Protein AF-A0A1X0NGJ3-F1 (afdb_monomer_lite)

Secondary structure (DSSP, 8-state):
---SSTT--HHHHHHHHHH-TT-HHHHHHHHHHHHHHHHHHHHHHHHHHHHHHHHHHHHHHHHSPBTBSHHHHHHHHHHHHHHHHHHHHHHHHHHHHHHHT-

Sequence (102 aa):
LLSHHIGKSVAELQEQAKQDPHSSKGLELLKKYGAAAKRYEAAVQGEAAAKKERDKKWALAKKTHDGTKEPYLAWAEYWKADIVLLEKVEQRHAAAFRRDLC

Foldseek 3Di:
DPDPPPPDDLVNLVVVCVVPVPPCVSVVVNVQLVVLVVQLVVLVVQLVVLVVQLVVLVVVLVPDDPDDCVNVVSVVVSVVSVVSNVVSVVSNVVSVVSNVVD

Organism: NCBI:txid67003

Radius of gyration: 22.01 Å; chains: 1; bounding box: 53×18×65 Å

pLDDT: mean 85.09, std 14.51, range [40.53, 98.44]

Structure (mmCIF, N/CA/C/O backbone):
data_AF-A0A1X0NGJ3-F1
#
_entry.id   AF-A0A1X0NGJ3-F1
#
loop_
_atom_site.group_PDB
_atom_site.id
_atom_site.type_symbol
_atom_site.label_atom_id
_atom_site.label_alt_id
_atom_site.label_comp_id
_atom_site.label_asym_id
_atom_site.label_entity_id
_atom_site.label_seq_id
_atom_site.pdbx_PDB_ins_code
_atom_site.Cartn_x
_atom_site.Cartn_y
_atom_site.Cartn_z
_atom_site.occupancy
_atom_site.B_iso_or_equiv
_atom_site.auth_seq_id
_atom_site.auth_comp_id
_atom_site.auth_asym_id
_atom_site.auth_atom_id
_atom_site.pdbx_PDB_model_num
ATOM 1 N N . LEU A 1 1 ? -34.480 -2.427 19.402 1.00 40.53 1 LEU A N 1
ATOM 2 C CA . LEU A 1 1 ? -33.581 -2.252 20.573 1.00 40.53 1 LEU A CA 1
ATOM 3 C C . LEU A 1 1 ? -32.097 -2.454 20.201 1.00 40.53 1 LEU A C 1
ATOM 5 O O . LEU A 1 1 ? -31.416 -3.264 20.814 1.00 40.53 1 LEU A O 1
ATOM 9 N N . LEU A 1 2 ? -31.548 -1.719 19.224 1.00 43.62 2 LEU A N 1
ATOM 10 C CA . LEU A 1 2 ? -30.121 -1.826 18.862 1.00 43.62 2 LEU A CA 1
ATOM 11 C C . LEU A 1 2 ? -29.547 -0.465 18.427 1.00 43.62 2 LEU A C 1
ATOM 13 O O . LEU A 1 2 ? -29.322 -0.244 17.247 1.00 43.62 2 LEU A O 1
ATOM 17 N N . SER A 1 3 ? -29.300 0.453 19.369 1.00 43.41 3 SER A N 1
ATOM 18 C CA . SER A 1 3 ? -28.430 1.616 19.096 1.00 43.41 3 SER A CA 1
ATOM 19 C C . SER A 1 3 ? -27.771 2.232 20.341 1.00 43.41 3 SER A C 1
ATOM 21 O O . SER A 1 3 ? -27.484 3.422 20.358 1.00 43.41 3 SER A O 1
ATOM 23 N N . HIS A 1 4 ? -27.503 1.458 21.399 1.00 44.47 4 HIS A N 1
ATOM 24 C CA . HIS A 1 4 ? -26.867 2.014 22.608 1.00 44.47 4 HIS A CA 1
ATOM 25 C C . HIS A 1 4 ? -25.327 2.024 22.580 1.00 44.47 4 HIS A C 1
ATOM 27 O O . HIS A 1 4 ? -24.707 2.459 23.546 1.00 44.47 4 HIS A O 1
ATOM 33 N N . HIS A 1 5 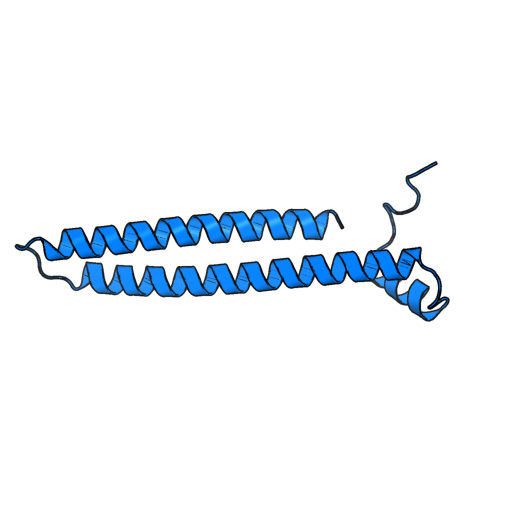? -24.702 1.552 21.492 1.00 48.16 5 HIS A N 1
ATOM 34 C CA . HIS A 1 5 ? -23.236 1.415 21.394 1.00 48.16 5 HIS A CA 1
ATOM 35 C C . HIS A 1 5 ? -22.585 2.421 20.439 1.00 48.16 5 HIS A C 1
ATOM 37 O O . HIS A 1 5 ? -21.371 2.418 20.319 1.00 48.16 5 HIS A O 1
ATOM 43 N N . ILE A 1 6 ? -23.367 3.306 19.806 1.00 54.84 6 ILE A N 1
ATOM 44 C CA . ILE A 1 6 ? -22.861 4.327 18.866 1.00 54.84 6 ILE A CA 1
ATOM 45 C C . ILE A 1 6 ? -22.024 5.413 19.587 1.00 54.84 6 ILE A C 1
ATOM 47 O O . ILE A 1 6 ? -21.339 6.191 18.939 1.00 54.84 6 ILE A O 1
ATOM 51 N N . GLY A 1 7 ? -22.036 5.463 20.926 1.00 59.09 7 GLY A N 1
ATOM 52 C CA . GLY A 1 7 ? -21.407 6.546 21.694 1.00 59.09 7 GLY A CA 1
ATOM 53 C C . GLY A 1 7 ? -20.152 6.201 22.497 1.00 59.09 7 GLY A C 1
ATOM 54 O O . GLY A 1 7 ? -19.620 7.108 23.122 1.00 59.09 7 GLY A O 1
ATOM 55 N N . LYS A 1 8 ? -19.690 4.942 22.542 1.00 67.06 8 LYS A N 1
ATOM 56 C CA . LYS A 1 8 ? -18.543 4.574 23.393 1.00 67.06 8 LYS A CA 1
ATOM 57 C C . LYS A 1 8 ? -17.232 4.609 22.617 1.00 67.06 8 LYS A C 1
ATOM 59 O O . LYS A 1 8 ? -17.042 3.855 21.669 1.00 67.06 8 LYS A O 1
ATOM 64 N N . SER A 1 9 ? -16.315 5.452 23.067 1.00 70.31 9 SER A N 1
ATOM 65 C CA . SER A 1 9 ? -14.927 5.508 22.626 1.00 70.31 9 SER A CA 1
ATOM 66 C C . SER A 1 9 ? -14.164 4.222 22.973 1.00 70.31 9 SER A C 1
ATOM 68 O O . SER A 1 9 ? -14.498 3.491 23.909 1.00 70.31 9 SER A O 1
ATOM 70 N N . VAL A 1 10 ? -13.069 3.964 22.250 1.00 70.06 10 VAL A N 1
ATOM 71 C CA . VAL A 1 10 ? -12.158 2.839 22.536 1.00 70.06 10 VAL A CA 1
ATOM 72 C C . VAL A 1 10 ? -11.648 2.878 23.983 1.00 70.06 10 VAL A C 1
ATOM 74 O O . VAL A 1 10 ? -11.513 1.826 24.604 1.00 70.06 10 VAL A O 1
ATOM 77 N N . ALA A 1 11 ? -11.421 4.071 24.541 1.00 74.50 11 ALA A N 1
ATOM 78 C CA . ALA A 1 11 ? -10.998 4.249 25.929 1.00 74.50 11 ALA A CA 1
ATOM 79 C C . ALA A 1 11 ? -12.071 3.779 26.927 1.00 74.50 11 ALA A C 1
ATOM 81 O O . ALA A 1 11 ? -11.761 3.071 27.882 1.00 74.50 11 ALA A O 1
ATOM 82 N N . GLU A 1 12 ? -13.344 4.090 26.673 1.00 74.06 12 GLU A N 1
ATOM 83 C CA . GLU A 1 12 ? -14.457 3.625 27.511 1.00 74.06 12 GLU A CA 1
ATOM 84 C C . GLU A 1 12 ? -14.659 2.110 27.404 1.00 74.06 12 GLU A C 1
ATOM 86 O O . GLU A 1 12 ? -14.968 1.457 28.400 1.00 74.06 12 GLU A O 1
ATOM 91 N N . LEU A 1 13 ? -14.437 1.524 26.222 1.00 72.69 13 LEU A N 1
ATOM 92 C CA . LEU A 1 13 ? -14.456 0.069 26.048 1.00 72.69 13 LEU A CA 1
ATOM 93 C C . LEU A 1 13 ? -13.298 -0.611 26.793 1.00 72.69 13 LEU A C 1
ATOM 95 O O . LEU A 1 13 ? -13.492 -1.681 27.368 1.00 72.69 13 LEU A O 1
ATOM 99 N N . GLN A 1 14 ? -12.111 0.005 26.812 1.00 73.81 14 GLN A N 1
ATOM 100 C CA . GLN A 1 14 ? -10.957 -0.480 27.574 1.00 73.81 14 GLN A CA 1
ATOM 101 C C . GLN A 1 14 ? -11.200 -0.415 29.082 1.00 73.81 14 GLN A C 1
ATOM 103 O O . GLN A 1 14 ? -10.912 -1.390 29.770 1.00 73.81 14 GLN A O 1
ATOM 108 N N . GLU A 1 15 ? -11.754 0.683 29.598 1.00 77.19 15 GLU A N 1
ATOM 109 C CA . GLU A 1 15 ? -12.100 0.784 31.021 1.00 77.19 15 GLU A CA 1
ATOM 110 C C . GLU A 1 15 ? -13.210 -0.188 31.417 1.00 77.19 15 GLU A C 1
ATOM 112 O O . GLU A 1 15 ? -13.110 -0.869 32.438 1.00 77.19 15 GLU A O 1
ATOM 117 N N . GLN A 1 16 ? -14.222 -0.358 30.567 1.00 73.06 16 GLN A N 1
ATOM 118 C CA . GLN A 1 16 ? -15.266 -1.346 30.811 1.00 73.06 16 GLN A CA 1
ATOM 119 C C . GLN A 1 16 ? -14.709 -2.780 30.832 1.00 73.06 16 GLN A C 1
ATOM 121 O O . GLN A 1 16 ? -15.120 -3.578 31.669 1.00 73.06 16 GLN A O 1
ATOM 126 N N . ALA A 1 17 ? -13.742 -3.100 29.967 1.00 69.56 17 ALA A N 1
ATOM 127 C CA . ALA A 1 17 ? -13.069 -4.399 29.969 1.00 69.56 17 ALA A CA 1
ATOM 128 C C . ALA A 1 17 ? -12.147 -4.612 31.186 1.00 69.56 17 ALA A C 1
ATOM 130 O O . ALA A 1 17 ? -11.903 -5.756 31.562 1.00 69.56 17 ALA A O 1
ATOM 131 N N . LYS A 1 18 ? -11.633 -3.544 31.813 1.00 74.06 18 LYS A N 1
ATOM 132 C CA . LYS A 1 18 ? -10.874 -3.635 33.075 1.00 74.06 18 LYS A CA 1
ATOM 133 C C . LYS A 1 18 ? -11.786 -3.905 34.272 1.00 74.06 18 LYS A C 1
ATOM 135 O O . LYS A 1 18 ? -11.384 -4.631 35.175 1.00 74.06 18 LYS A O 1
ATOM 140 N N . GLN A 1 19 ? -12.987 -3.322 34.282 1.00 73.38 19 GLN A N 1
ATOM 141 C CA . GLN A 1 19 ? -13.956 -3.493 35.371 1.00 73.38 19 GLN A CA 1
ATOM 142 C C . GLN A 1 19 ? -14.748 -4.801 35.277 1.00 73.38 19 GLN A C 1
ATOM 144 O O . GLN A 1 19 ? -15.053 -5.40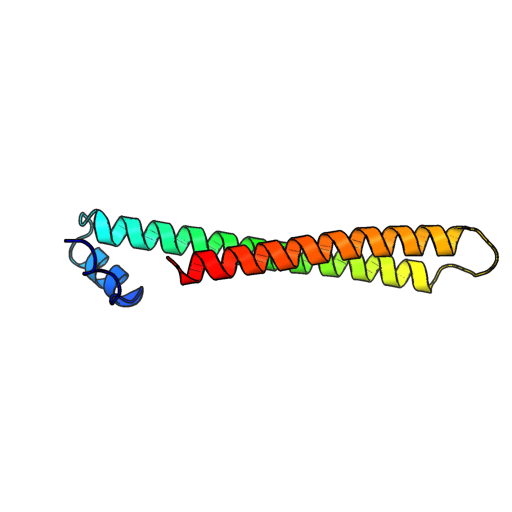2 36.303 1.00 73.38 19 GLN A O 1
ATOM 149 N N . ASP A 1 20 ? -15.054 -5.258 34.063 1.00 68.75 20 ASP A N 1
ATOM 150 C CA . ASP A 1 20 ? -15.696 -6.547 33.805 1.00 68.75 20 ASP A CA 1
ATOM 151 C C . ASP A 1 20 ? -14.989 -7.261 32.636 1.00 68.75 20 ASP A C 1
ATOM 153 O O . ASP A 1 20 ? -15.396 -7.135 31.473 1.00 68.75 20 ASP A O 1
ATOM 157 N N . PRO A 1 21 ? -13.919 -8.026 32.922 1.00 63.22 21 PRO A N 1
ATOM 158 C CA . PRO A 1 21 ? -13.153 -8.738 31.901 1.00 63.22 21 PRO A CA 1
ATOM 159 C C . PRO A 1 21 ? -13.937 -9.873 31.223 1.00 63.22 21 PRO A C 1
ATOM 161 O O . PRO A 1 21 ? -13.501 -10.385 30.188 1.00 63.22 21 PRO A O 1
ATOM 164 N N . HIS A 1 22 ? -15.102 -10.249 31.764 1.00 63.16 22 HIS A N 1
ATOM 165 C CA . HIS A 1 22 ? -16.001 -11.251 31.193 1.00 63.16 22 HIS A CA 1
ATOM 166 C C . HIS A 1 22 ? -17.180 -10.639 30.429 1.00 63.16 22 HIS A C 1
ATOM 168 O O . HIS A 1 22 ? -17.953 -11.381 29.816 1.00 63.16 22 HIS A O 1
ATOM 174 N N . SER A 1 23 ? -17.282 -9.306 30.377 1.00 66.12 23 SER A N 1
ATOM 175 C CA . SER A 1 23 ? -18.240 -8.600 29.531 1.00 66.12 23 SER A CA 1
ATOM 176 C C . SER A 1 23 ? -17.977 -8.933 28.061 1.00 66.12 23 SER A C 1
ATOM 178 O O . SER A 1 23 ? -17.130 -8.318 27.402 1.00 66.12 23 SER A O 1
ATOM 180 N N . SER A 1 24 ? -18.697 -9.927 27.526 1.00 68.94 24 SER A N 1
ATOM 181 C CA . SER A 1 24 ? -18.416 -10.472 26.188 1.00 68.94 24 SER A CA 1
ATOM 182 C C . SER A 1 24 ? -18.450 -9.385 25.114 1.00 68.94 24 SER A C 1
ATOM 184 O O . SER A 1 24 ? -17.648 -9.390 24.185 1.00 68.94 24 SER A O 1
ATOM 186 N N . LYS A 1 25 ? -19.313 -8.382 25.295 1.00 73.06 25 LYS A N 1
ATOM 187 C CA . LYS A 1 25 ? -19.578 -7.338 24.308 1.00 73.06 25 LYS A CA 1
ATOM 188 C C . LYS A 1 25 ? -18.474 -6.282 24.203 1.00 73.06 25 LYS A C 1
ATOM 190 O O . LYS A 1 25 ? -18.114 -5.904 23.091 1.00 73.06 25 LYS A O 1
ATOM 195 N N . GLY A 1 26 ? -17.924 -5.815 25.327 1.00 72.81 26 GLY A N 1
ATOM 196 C CA . GLY A 1 26 ? -16.831 -4.830 25.328 1.00 72.81 26 GLY A CA 1
ATOM 197 C C . GLY A 1 26 ? -15.529 -5.428 24.793 1.00 72.81 26 GLY A C 1
ATOM 198 O O . GLY A 1 26 ? -14.855 -4.834 23.949 1.00 72.81 26 GLY A O 1
ATOM 199 N N . LEU A 1 27 ? -15.234 -6.664 25.204 1.00 78.69 27 LEU A N 1
ATOM 200 C CA . LEU A 1 27 ? -14.068 -7.410 24.740 1.00 78.69 27 LEU A CA 1
ATOM 201 C C . LEU A 1 27 ? -14.164 -7.776 23.247 1.00 78.69 27 LEU A C 1
ATOM 203 O O . LEU A 1 27 ? -13.166 -7.695 22.527 1.00 78.69 27 LEU A O 1
ATOM 207 N N . GLU A 1 28 ? -15.346 -8.160 22.754 1.00 80.56 28 GLU A N 1
ATOM 208 C CA . GLU A 1 28 ? -15.575 -8.414 21.325 1.00 80.56 28 GLU A CA 1
ATOM 209 C C . GLU A 1 28 ? -15.366 -7.167 20.461 1.00 80.56 28 GLU A C 1
ATOM 211 O O . GLU A 1 28 ? -14.744 -7.262 19.400 1.00 80.56 28 GLU A O 1
ATOM 216 N N . LEU A 1 29 ? -15.850 -6.003 20.905 1.00 80.19 29 LEU A N 1
ATOM 217 C CA . LEU A 1 29 ? -15.648 -4.741 20.189 1.00 80.19 29 LEU A CA 1
ATOM 218 C C . LEU A 1 29 ? -14.161 -4.374 20.129 1.00 80.19 29 LEU A C 1
ATOM 220 O O . LEU A 1 29 ? -13.643 -4.132 19.041 1.00 80.19 29 LEU A O 1
ATOM 224 N N . LEU A 1 30 ? -13.434 -4.445 21.250 1.00 82.12 30 LEU A N 1
ATOM 225 C CA . LEU A 1 30 ? -11.986 -4.195 21.272 1.00 82.12 30 LEU A CA 1
ATOM 226 C C . LEU A 1 30 ? -11.207 -5.125 20.333 1.00 82.12 30 LEU A C 1
ATOM 228 O O . LEU A 1 30 ? -10.300 -4.678 19.629 1.00 82.12 30 LEU A O 1
ATOM 232 N N . LYS A 1 31 ? -11.575 -6.411 20.272 1.00 84.56 31 LYS A N 1
ATOM 233 C CA . LYS A 1 31 ? -10.974 -7.368 19.328 1.00 84.56 31 LYS A CA 1
ATOM 234 C C . LYS A 1 31 ? -11.231 -6.969 17.872 1.00 84.56 31 LYS A C 1
ATOM 236 O O . LYS A 1 31 ? -10.310 -7.055 17.058 1.00 84.56 31 LYS A O 1
ATOM 241 N N . LYS A 1 32 ? -12.446 -6.517 17.538 1.00 84.94 32 LYS A N 1
ATOM 242 C CA . LYS A 1 32 ? -12.798 -6.043 16.186 1.00 84.94 32 LYS A CA 1
ATOM 243 C C . LYS A 1 32 ? -11.995 -4.802 15.804 1.00 84.94 32 LYS A C 1
ATOM 245 O O . LYS A 1 32 ? -11.340 -4.826 14.761 1.00 84.94 32 LYS A O 1
ATOM 250 N N . TYR A 1 33 ? -11.949 -3.797 16.679 1.00 84.38 33 TYR A N 1
ATOM 251 C CA . TYR A 1 33 ? -11.127 -2.598 16.493 1.00 84.38 33 TYR A CA 1
ATOM 252 C C . TYR A 1 33 ? -9.652 -2.937 16.301 1.00 84.38 33 TYR A C 1
ATOM 254 O O . TYR A 1 33 ? -9.039 -2.510 15.325 1.00 84.38 33 TYR A O 1
ATOM 262 N N . GLY A 1 34 ? -9.083 -3.756 17.190 1.00 88.25 34 GLY A N 1
ATOM 263 C CA . GLY A 1 34 ? -7.683 -4.163 17.103 1.00 88.25 34 GLY A CA 1
ATOM 264 C C . GLY A 1 34 ? -7.374 -4.902 15.799 1.00 88.25 34 GLY A C 1
ATOM 265 O O . GLY A 1 34 ? -6.349 -4.656 15.165 1.00 88.25 34 GLY A O 1
ATOM 266 N N . ALA A 1 35 ? -8.278 -5.772 15.344 1.00 90.44 35 ALA A N 1
ATOM 267 C CA . ALA A 1 35 ? -8.122 -6.463 14.070 1.00 90.44 35 ALA A CA 1
ATOM 268 C C . ALA A 1 35 ? -8.246 -5.512 12.865 1.00 90.44 35 ALA A C 1
ATOM 270 O O . ALA A 1 35 ? -7.536 -5.687 11.875 1.00 90.44 35 ALA A O 1
ATOM 271 N N . ALA A 1 36 ? -9.132 -4.514 12.916 1.00 88.81 36 ALA A N 1
ATOM 272 C CA . ALA A 1 36 ? -9.256 -3.505 11.866 1.00 88.81 36 ALA A CA 1
ATOM 273 C C . ALA A 1 36 ? -8.022 -2.586 11.804 1.00 88.81 36 ALA A C 1
ATOM 275 O O . ALA A 1 36 ? -7.490 -2.355 10.719 1.00 88.81 36 ALA A O 1
ATOM 276 N N . ALA A 1 37 ? -7.503 -2.157 12.959 1.00 89.75 37 ALA A N 1
ATOM 277 C CA . ALA A 1 37 ? -6.281 -1.364 13.064 1.00 89.75 37 ALA A CA 1
ATOM 278 C C . ALA A 1 37 ? -5.064 -2.100 12.479 1.00 89.75 37 ALA A C 1
ATOM 280 O O . ALA A 1 37 ? -4.365 -1.545 11.634 1.00 89.75 37 ALA A O 1
ATOM 281 N N . LYS A 1 38 ? -4.871 -3.381 12.828 1.00 92.88 38 LYS A N 1
ATOM 282 C CA . LYS A 1 38 ? -3.789 -4.212 12.265 1.00 92.88 38 LYS A CA 1
ATOM 283 C C . LYS A 1 38 ? -3.886 -4.362 10.746 1.00 92.88 38 LYS A C 1
ATOM 285 O O . LYS A 1 38 ? -2.874 -4.312 10.055 1.00 92.88 38 LYS A O 1
ATOM 290 N N . ARG A 1 39 ? -5.099 -4.534 10.205 1.00 93.00 39 ARG A N 1
ATOM 291 C CA . ARG A 1 39 ? -5.310 -4.607 8.747 1.00 93.00 39 ARG A CA 1
ATOM 292 C C . ARG A 1 39 ? -4.981 -3.287 8.056 1.00 93.00 39 ARG A C 1
ATOM 294 O O . ARG A 1 39 ? -4.392 -3.309 6.982 1.00 93.00 39 ARG A O 1
ATOM 301 N N . TYR A 1 40 ? -5.350 -2.161 8.663 1.00 93.19 40 TYR A N 1
ATOM 302 C CA . TYR A 1 40 ? -4.990 -0.842 8.150 1.00 93.19 40 TYR A CA 1
ATOM 303 C C . TYR A 1 40 ? -3.472 -0.638 8.143 1.00 93.19 40 TYR A C 1
ATOM 305 O O . TYR A 1 40 ? -2.920 -0.237 7.124 1.00 93.19 40 TYR A O 1
ATOM 313 N N . GLU A 1 41 ? -2.788 -0.980 9.234 1.00 95.44 41 GLU A N 1
ATOM 314 C CA . GLU A 1 41 ? -1.330 -0.879 9.323 1.00 95.44 41 GLU A CA 1
ATOM 315 C C . GL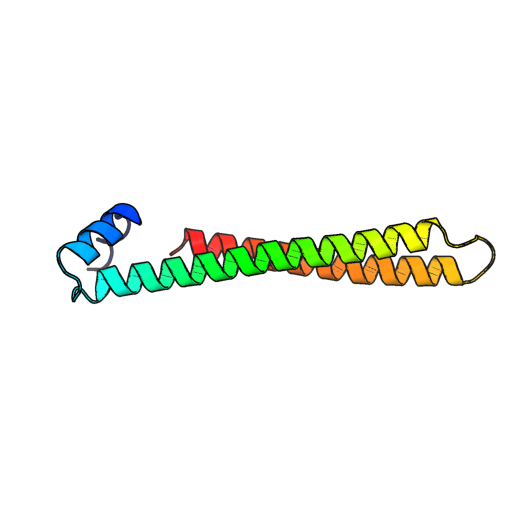U A 1 41 ? -0.626 -1.755 8.274 1.00 95.44 41 GLU A C 1
ATOM 317 O O . GLU A 1 41 ? 0.259 -1.279 7.562 1.00 95.44 41 GLU A O 1
ATOM 322 N N . ALA A 1 42 ? -1.079 -2.999 8.094 1.00 96.12 42 ALA A N 1
ATOM 323 C CA . ALA A 1 42 ? -0.571 -3.877 7.041 1.00 96.12 42 ALA A CA 1
ATOM 324 C C . ALA A 1 42 ? -0.801 -3.296 5.632 1.00 96.12 42 ALA A C 1
ATOM 326 O O . ALA A 1 42 ? 0.072 -3.401 4.770 1.00 96.12 42 ALA A O 1
ATOM 327 N N . ALA A 1 43 ? -1.947 -2.648 5.390 1.00 95.56 43 ALA A N 1
ATOM 328 C CA . ALA A 1 43 ? -2.224 -1.981 4.119 1.00 95.56 43 ALA A CA 1
ATOM 329 C C . ALA A 1 43 ? -1.298 -0.772 3.884 1.00 95.56 43 ALA A C 1
ATOM 331 O O . ALA A 1 43 ? -0.781 -0.617 2.780 1.00 95.56 43 ALA A O 1
ATOM 332 N N . VAL A 1 44 ? -1.019 0.031 4.919 1.00 97.00 44 VAL A N 1
ATOM 333 C CA . VAL A 1 44 ? -0.053 1.147 4.858 1.00 97.00 44 VAL A CA 1
ATOM 334 C C . VAL A 1 44 ? 1.350 0.644 4.510 1.00 97.00 44 VAL A C 1
ATOM 336 O O . VAL A 1 44 ? 2.011 1.198 3.631 1.00 97.00 44 VAL A O 1
ATOM 339 N N . GLN A 1 45 ? 1.804 -0.433 5.157 1.00 97.62 45 GLN A N 1
ATOM 340 C CA . GLN A 1 45 ? 3.102 -1.044 4.853 1.00 97.62 45 GLN A CA 1
ATOM 341 C C . GLN A 1 45 ? 3.147 -1.603 3.422 1.00 97.62 45 GLN A C 1
ATOM 343 O O . GLN A 1 45 ? 4.143 -1.424 2.718 1.00 97.62 45 GLN A O 1
ATOM 348 N N . GLY A 1 46 ? 2.059 -2.234 2.969 1.00 97.88 46 GLY A N 1
ATOM 349 C CA . GLY A 1 46 ? 1.921 -2.737 1.602 1.00 97.88 46 GLY A CA 1
ATOM 350 C C . GLY A 1 46 ? 1.987 -1.632 0.543 1.00 97.88 46 GLY A C 1
ATOM 351 O O . GLY A 1 46 ? 2.683 -1.792 -0.459 1.00 97.88 46 GLY A O 1
ATOM 352 N N . GLU A 1 47 ? 1.321 -0.500 0.777 1.00 98.06 47 GLU A N 1
ATOM 353 C CA . GLU A 1 47 ? 1.401 0.684 -0.088 1.00 98.06 47 GLU A CA 1
ATOM 354 C C . GLU A 1 47 ? 2.831 1.237 -0.150 1.00 98.06 47 GLU A C 1
ATOM 356 O O . GLU A 1 47 ? 3.360 1.470 -1.238 1.00 98.06 47 GLU A O 1
ATOM 361 N N . ALA A 1 48 ? 3.498 1.381 1.000 1.00 98.25 48 ALA A N 1
ATOM 362 C CA . ALA A 1 48 ? 4.873 1.873 1.055 1.00 98.25 48 ALA A CA 1
ATOM 363 C C . ALA A 1 48 ? 5.852 0.964 0.286 1.00 98.25 48 ALA A C 1
ATOM 365 O O . ALA A 1 48 ? 6.732 1.454 -0.430 1.00 98.25 48 ALA A O 1
ATOM 366 N N . ALA A 1 49 ? 5.685 -0.357 0.393 1.00 98.31 49 ALA A N 1
ATOM 367 C CA . ALA A 1 49 ? 6.484 -1.326 -0.352 1.00 98.31 49 ALA A CA 1
ATOM 368 C C . ALA A 1 49 ? 6.241 -1.235 -1.869 1.00 98.31 49 ALA A C 1
ATOM 370 O O . ALA A 1 49 ? 7.207 -1.202 -2.637 1.00 98.31 49 ALA A O 1
ATOM 371 N N . ALA A 1 50 ? 4.978 -1.135 -2.300 1.00 97.81 50 ALA A N 1
ATOM 372 C CA . ALA A 1 50 ? 4.621 -0.979 -3.711 1.00 97.81 50 ALA A CA 1
ATOM 373 C C . ALA A 1 50 ? 5.173 0.327 -4.299 1.00 97.81 50 ALA A C 1
ATOM 375 O O . ALA A 1 50 ? 5.774 0.316 -5.373 1.00 97.81 50 ALA A O 1
ATOM 376 N N . LYS A 1 51 ? 5.075 1.434 -3.552 1.00 98.19 51 LYS A N 1
ATOM 377 C CA . LYS A 1 51 ? 5.645 2.727 -3.947 1.00 98.19 51 LYS A CA 1
ATOM 378 C C . LYS A 1 51 ? 7.154 2.628 -4.155 1.00 98.19 51 LYS A C 1
ATOM 380 O O . LYS A 1 51 ? 7.662 3.055 -5.188 1.00 98.19 51 LYS A O 1
ATOM 385 N N . LYS A 1 52 ? 7.866 2.001 -3.210 1.00 98.25 52 LYS A N 1
ATOM 386 C CA . LYS A 1 52 ? 9.314 1.783 -3.319 1.00 98.25 52 LYS A CA 1
ATOM 387 C C . LYS A 1 52 ? 9.673 0.978 -4.567 1.00 98.25 52 LYS A C 1
ATOM 389 O O . LYS A 1 52 ? 10.671 1.289 -5.210 1.00 98.25 52 LYS A O 1
ATOM 394 N N . GLU A 1 53 ? 8.907 -0.056 -4.9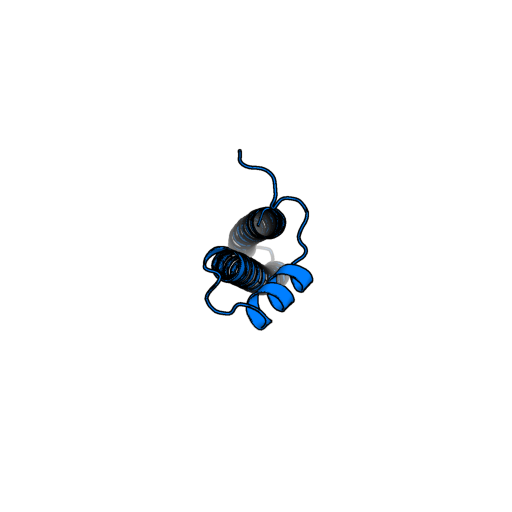08 1.00 98.00 53 GLU A N 1
ATOM 395 C CA . GLU A 1 53 ? 9.166 -0.840 -6.119 1.00 98.00 53 GLU A CA 1
ATOM 396 C C . GLU A 1 53 ? 8.921 -0.027 -7.393 1.00 98.00 53 GLU A C 1
ATOM 398 O O . GLU A 1 53 ? 9.790 0.016 -8.264 1.00 98.00 53 GLU A O 1
ATOM 403 N N . ARG A 1 54 ? 7.798 0.691 -7.472 1.00 98.19 54 ARG A N 1
ATOM 404 C CA . ARG A 1 54 ? 7.491 1.582 -8.594 1.00 98.19 54 ARG A CA 1
ATOM 405 C C . ARG A 1 54 ? 8.565 2.652 -8.794 1.00 98.19 54 ARG A C 1
ATOM 407 O O . ARG A 1 54 ? 8.985 2.882 -9.926 1.00 98.19 54 ARG A O 1
ATOM 414 N N . ASP A 1 55 ? 9.079 3.247 -7.719 1.00 98.00 55 ASP A N 1
ATOM 415 C CA . ASP A 1 55 ? 10.147 4.252 -7.800 1.00 98.00 55 ASP A CA 1
ATOM 416 C C . ASP A 1 55 ? 11.466 3.658 -8.331 1.00 98.00 55 ASP A C 1
ATOM 418 O O . ASP A 1 55 ? 12.176 4.316 -9.096 1.00 98.00 55 ASP A O 1
ATOM 422 N N . LYS A 1 56 ? 11.783 2.390 -8.019 1.00 97.56 56 LYS A N 1
ATOM 423 C CA . LYS A 1 56 ? 12.920 1.692 -8.652 1.00 97.56 56 LYS A CA 1
ATOM 424 C C . LYS A 1 56 ? 12.693 1.484 -10.146 1.00 97.56 56 LYS A C 1
ATOM 426 O O . LYS A 1 56 ? 13.615 1.723 -10.926 1.00 97.56 56 LYS A O 1
ATOM 431 N N . LYS A 1 57 ? 11.495 1.038 -10.553 1.00 96.88 57 LYS A N 1
ATOM 432 C CA . LYS A 1 57 ? 11.165 0.847 -11.978 1.00 96.88 57 LYS A CA 1
ATOM 433 C C . LYS A 1 57 ? 11.252 2.165 -12.740 1.00 96.88 57 LYS A C 1
ATOM 435 O O . LYS A 1 57 ? 11.830 2.206 -13.819 1.00 96.88 57 LYS A O 1
ATOM 440 N N . TRP A 1 58 ? 10.772 3.251 -12.139 1.00 95.81 58 TRP A N 1
ATOM 441 C CA . TRP A 1 58 ? 10.882 4.598 -12.691 1.00 95.81 58 TRP A CA 1
ATOM 442 C C . TRP A 1 58 ? 12.336 5.035 -12.882 1.00 95.81 58 TRP A C 1
ATOM 444 O O . TRP A 1 58 ? 12.710 5.519 -13.949 1.00 95.81 58 TRP A O 1
ATOM 454 N N . ALA A 1 59 ? 13.176 4.831 -11.863 1.00 95.69 59 ALA A N 1
ATOM 455 C CA . ALA A 1 59 ? 14.595 5.157 -11.941 1.00 95.69 59 ALA A CA 1
ATOM 456 C C . ALA A 1 59 ? 15.318 4.345 -13.028 1.00 95.69 59 ALA A C 1
ATOM 458 O O . ALA A 1 59 ? 16.214 4.876 -13.682 1.00 95.69 59 ALA A O 1
ATOM 459 N N . LEU A 1 60 ? 14.930 3.083 -13.236 1.00 93.56 60 LEU A N 1
ATOM 460 C CA . LEU A 1 60 ? 15.457 2.248 -14.315 1.00 93.56 60 LEU A CA 1
ATOM 461 C C . LEU A 1 60 ? 14.988 2.744 -15.690 1.00 93.56 60 LEU A C 1
ATOM 463 O O . LEU A 1 60 ? 15.818 2.942 -16.576 1.00 93.56 60 LEU A O 1
ATOM 467 N N . ALA A 1 61 ? 13.690 3.011 -15.850 1.00 92.88 61 ALA A N 1
ATOM 468 C CA . ALA A 1 61 ? 13.122 3.521 -17.097 1.00 92.88 61 ALA A CA 1
ATOM 469 C C . ALA A 1 61 ? 13.793 4.831 -17.533 1.00 92.88 61 ALA A C 1
ATOM 471 O O . ALA A 1 61 ? 14.180 4.968 -18.687 1.00 92.88 61 ALA A O 1
ATOM 472 N N . LYS A 1 62 ? 14.051 5.742 -16.587 1.00 90.94 62 LYS A N 1
ATOM 473 C CA . LYS A 1 62 ? 14.764 7.004 -16.842 1.00 90.94 62 LYS A CA 1
ATOM 474 C C . LYS A 1 62 ? 16.227 6.857 -17.259 1.00 90.94 62 LYS A C 1
ATOM 476 O O . LYS A 1 62 ? 16.771 7.779 -17.852 1.00 90.94 62 LYS A O 1
ATOM 481 N N . LYS A 1 63 ? 16.885 5.759 -16.884 1.00 90.75 63 LYS A N 1
ATOM 482 C CA . LYS A 1 63 ? 18.304 5.508 -17.188 1.00 90.75 63 LYS A CA 1
ATOM 483 C C . LYS A 1 63 ? 18.507 4.702 -18.470 1.00 90.75 63 LYS A C 1
ATOM 485 O O . LYS A 1 63 ? 19.648 4.517 -18.882 1.00 90.75 63 LYS A O 1
ATOM 490 N N . THR A 1 64 ? 17.437 4.168 -19.052 1.00 87.94 64 THR A N 1
ATOM 491 C CA . THR A 1 64 ? 17.542 3.298 -20.225 1.00 87.94 64 THR A CA 1
ATOM 492 C C . THR A 1 64 ? 17.789 4.147 -21.473 1.00 87.94 64 THR A C 1
ATOM 494 O O . THR A 1 64 ? 17.168 5.190 -21.635 1.00 87.94 64 THR A O 1
ATOM 497 N N . HIS A 1 65 ? 18.734 3.730 -22.317 1.00 78.88 65 HIS A N 1
ATOM 498 C CA . HIS A 1 65 ? 19.208 4.499 -23.470 1.00 78.88 65 HIS A CA 1
ATOM 499 C C . HIS A 1 65 ? 18.188 4.517 -24.618 1.00 78.88 65 HIS A C 1
ATOM 501 O O . HIS A 1 65 ? 17.626 3.478 -24.965 1.00 78.88 65 HIS A O 1
ATOM 507 N N . ASP A 1 66 ? 18.003 5.676 -25.250 1.00 73.56 66 ASP A N 1
ATOM 508 C CA . ASP A 1 66 ? 17.092 5.838 -26.385 1.00 73.56 66 ASP A CA 1
ATOM 509 C C . ASP A 1 66 ? 17.675 5.240 -27.678 1.00 73.56 66 ASP A C 1
ATOM 511 O O . ASP A 1 66 ? 18.878 5.285 -27.924 1.00 73.56 66 ASP A O 1
ATOM 515 N N . GLY A 1 67 ? 16.823 4.654 -28.522 1.00 75.81 67 GLY A N 1
ATOM 516 C CA . GLY A 1 67 ? 17.229 4.055 -29.806 1.00 75.81 67 GLY A CA 1
ATOM 517 C C . GLY A 1 67 ? 17.102 2.533 -29.880 1.00 75.81 67 GLY A C 1
ATOM 518 O O . GLY A 1 67 ? 17.371 1.943 -30.924 1.00 75.81 67 GLY A O 1
ATOM 519 N N . THR A 1 68 ? 16.641 1.894 -28.808 1.00 86.69 68 THR A N 1
ATOM 520 C CA . THR A 1 68 ? 16.294 0.470 -28.790 1.00 86.69 68 THR A CA 1
ATOM 521 C C . THR A 1 68 ? 14.889 0.264 -28.188 1.00 86.69 68 THR A C 1
ATOM 523 O O . THR A 1 68 ? 14.191 1.231 -27.878 1.00 86.69 68 THR A O 1
ATOM 526 N N . LYS A 1 69 ? 14.402 -0.980 -28.072 1.00 89.56 69 LYS A N 1
ATOM 527 C CA . LYS A 1 69 ? 13.049 -1.274 -27.536 1.00 89.56 69 LYS A CA 1
ATOM 528 C C . LYS A 1 69 ? 12.986 -1.243 -26.001 1.00 89.56 69 LYS A C 1
ATOM 530 O O . LYS A 1 69 ? 11.912 -1.236 -25.407 1.00 89.56 69 LYS A O 1
ATOM 535 N N . GLU A 1 70 ? 14.143 -1.258 -25.361 1.00 92.25 70 GLU A N 1
ATOM 536 C CA . GLU A 1 70 ? 14.362 -1.407 -23.928 1.00 92.25 70 GLU A CA 1
ATOM 537 C C . GLU A 1 70 ? 13.731 -0.276 -23.096 1.00 92.25 70 GLU A C 1
ATOM 539 O O . GLU A 1 70 ? 13.125 -0.606 -22.075 1.00 92.25 70 GLU A O 1
ATOM 544 N N . PRO A 1 71 ? 13.750 1.011 -23.508 1.00 90.75 71 PRO A N 1
ATOM 545 C CA . PRO A 1 71 ? 13.019 2.064 -22.801 1.00 90.75 71 PRO A CA 1
ATOM 546 C C . PRO A 1 71 ? 11.519 1.775 -22.716 1.00 90.75 71 PRO A C 1
ATOM 548 O O . PRO A 1 71 ? 10.923 1.919 -21.651 1.00 90.75 71 PRO A O 1
ATOM 551 N N . TYR A 1 72 ? 10.907 1.298 -23.804 1.00 91.62 72 TYR A N 1
ATOM 552 C CA . TYR A 1 72 ? 9.481 0.962 -23.827 1.00 91.62 72 TYR A CA 1
ATOM 553 C C . TYR A 1 72 ? 9.156 -0.190 -22.874 1.00 91.62 72 TYR A C 1
ATOM 555 O O . TYR A 1 72 ? 8.154 -0.138 -22.163 1.00 91.62 72 TYR A O 1
ATOM 563 N N . LEU A 1 73 ? 10.024 -1.205 -22.813 1.00 94.75 73 LEU A N 1
ATOM 564 C CA . LEU A 1 73 ? 9.881 -2.311 -21.865 1.00 94.75 73 LEU A CA 1
ATOM 565 C C . LEU A 1 73 ? 10.032 -1.833 -20.414 1.00 94.75 73 LEU A C 1
ATOM 567 O O . LEU A 1 73 ? 9.234 -2.211 -19.560 1.00 94.75 73 LEU A O 1
ATOM 571 N N . ALA A 1 74 ? 11.005 -0.965 -20.132 1.00 95.12 74 ALA A N 1
ATOM 572 C CA . ALA A 1 74 ? 11.209 -0.416 -18.795 1.00 95.12 74 ALA A CA 1
ATOM 573 C C . ALA A 1 74 ? 10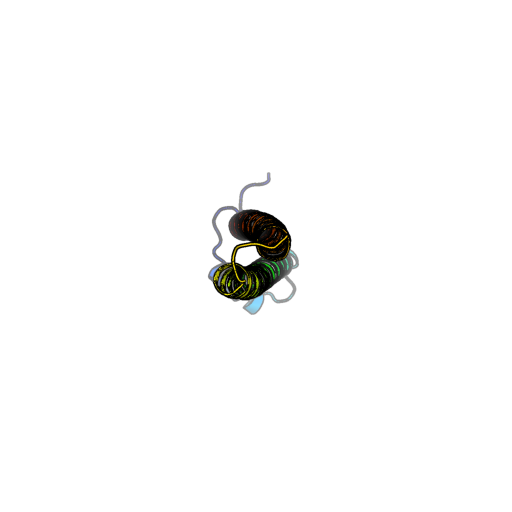.026 0.460 -18.342 1.00 95.12 74 ALA A C 1
ATOM 575 O O . ALA A 1 74 ? 9.590 0.366 -17.192 1.00 95.12 74 ALA A O 1
ATOM 576 N N . TRP A 1 75 ? 9.453 1.256 -19.249 1.00 95.69 75 TRP A N 1
ATOM 577 C CA . TRP A 1 75 ? 8.228 2.009 -18.984 1.00 95.69 75 TRP A CA 1
ATOM 578 C C . TRP A 1 75 ? 7.013 1.100 -18.788 1.00 95.69 75 TRP A C 1
ATOM 580 O O . TRP A 1 75 ? 6.220 1.352 -17.886 1.00 95.69 75 TRP A O 1
ATOM 590 N N . ALA A 1 76 ? 6.874 0.017 -19.555 1.00 96.62 76 ALA A N 1
ATOM 591 C CA . ALA A 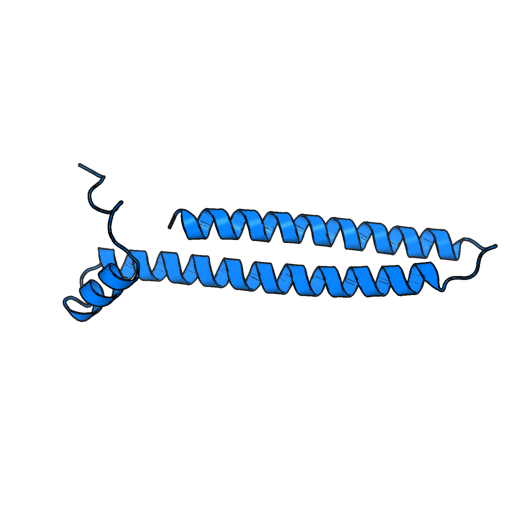1 76 ? 5.803 -0.956 -19.342 1.00 96.62 76 ALA A CA 1
ATOM 592 C C . ALA A 1 76 ? 5.868 -1.583 -17.937 1.00 96.62 76 ALA A C 1
ATOM 594 O O . ALA A 1 76 ? 4.844 -1.712 -17.267 1.00 96.62 76 ALA A O 1
ATOM 595 N N . GLU A 1 77 ? 7.067 -1.916 -17.453 1.00 98.00 77 GLU A N 1
ATOM 596 C CA . GLU A 1 77 ? 7.267 -2.408 -16.084 1.00 98.00 77 GLU A CA 1
ATOM 597 C C . GLU A 1 77 ? 6.977 -1.340 -15.019 1.00 98.00 77 GLU A C 1
ATOM 599 O O . GLU A 1 77 ? 6.415 -1.658 -13.970 1.00 98.00 77 GLU A O 1
ATOM 604 N N . TYR A 1 78 ? 7.296 -0.068 -15.286 1.00 97.31 78 TYR A N 1
ATOM 605 C CA . TYR A 1 78 ? 6.868 1.043 -14.432 1.00 97.31 78 TYR A CA 1
ATOM 606 C C . TYR A 1 78 ? 5.340 1.116 -14.332 1.00 97.31 78 TYR A C 1
ATOM 608 O O . TYR A 1 78 ? 4.814 1.159 -13.223 1.00 97.31 78 TYR A O 1
ATOM 616 N N . TRP A 1 79 ? 4.626 1.071 -15.460 1.00 98.12 79 TRP A N 1
ATOM 617 C CA . TRP A 1 79 ? 3.165 1.164 -15.472 1.00 98.12 79 TRP A CA 1
ATOM 618 C C . TRP A 1 79 ? 2.503 0.007 -14.724 1.00 98.12 79 TRP A C 1
ATOM 620 O O . TRP A 1 79 ? 1.567 0.230 -13.960 1.00 98.12 79 TRP A O 1
ATOM 630 N N . LYS A 1 80 ? 3.028 -1.217 -14.858 1.00 98.19 80 LYS A N 1
ATOM 631 C CA . LYS A 1 80 ? 2.573 -2.361 -14.052 1.00 98.19 80 LYS A CA 1
ATOM 632 C C . LYS A 1 80 ? 2.749 -2.107 -12.554 1.00 98.19 80 LYS A C 1
ATOM 634 O O . LYS A 1 80 ? 1.838 -2.374 -11.776 1.00 98.19 80 LYS A O 1
ATOM 639 N N . ALA A 1 81 ? 3.904 -1.583 -12.143 1.00 97.81 81 ALA A N 1
ATOM 640 C CA . ALA A 1 81 ? 4.161 -1.270 -10.740 1.00 97.81 81 ALA A CA 1
ATOM 641 C C . ALA A 1 81 ? 3.273 -0.124 -10.218 1.00 97.81 81 ALA A C 1
ATOM 643 O O . ALA A 1 81 ? 2.880 -0.141 -9.053 1.00 97.81 81 ALA A O 1
ATOM 644 N N . ASP A 1 82 ? 2.933 0.847 -11.066 1.00 97.94 82 ASP A N 1
ATOM 645 C CA . ASP A 1 82 ? 2.042 1.957 -10.715 1.00 97.94 82 ASP A CA 1
ATOM 646 C C . ASP A 1 82 ? 0.586 1.490 -10.534 1.00 97.94 82 ASP A C 1
ATOM 648 O O . ASP A 1 82 ? -0.061 1.876 -9.564 1.00 97.94 82 ASP A O 1
ATOM 652 N N . ILE A 1 83 ? 0.105 0.559 -11.368 1.00 98.44 83 ILE A N 1
ATOM 653 C CA . ILE A 1 83 ? -1.200 -0.103 -11.172 1.00 98.44 83 ILE A CA 1
ATOM 654 C C . ILE A 1 83 ? -1.245 -0.822 -9.818 1.00 98.44 83 ILE A C 1
ATOM 656 O O . ILE A 1 83 ? -2.176 -0.619 -9.042 1.00 98.44 83 ILE A O 1
ATOM 660 N N . VAL A 1 84 ? -0.210 -1.602 -9.487 1.00 98.31 84 VAL A N 1
ATOM 661 C CA . VAL A 1 84 ? -0.129 -2.289 -8.185 1.00 98.31 84 VAL A CA 1
ATOM 662 C C . VAL A 1 84 ? -0.141 -1.289 -7.025 1.00 98.31 84 VAL A C 1
ATOM 664 O O . VAL A 1 84 ? -0.753 -1.552 -5.990 1.00 98.31 84 VAL A O 1
ATOM 667 N N . LEU A 1 85 ? 0.514 -0.132 -7.166 1.00 98.25 85 LEU A N 1
ATOM 668 C CA . LEU A 1 85 ? 0.454 0.923 -6.155 1.00 98.25 85 LEU A CA 1
ATOM 669 C C . LEU A 1 85 ? -0.978 1.450 -5.977 1.00 98.25 85 LEU A C 1
ATOM 671 O O . LEU A 1 85 ? -1.425 1.582 -4.837 1.00 98.25 85 LEU A O 1
ATOM 675 N N . LEU A 1 86 ? -1.706 1.707 -7.066 1.00 98.25 86 LEU A N 1
ATOM 676 C CA . LEU A 1 86 ? -3.101 2.158 -7.007 1.00 98.25 86 LEU A CA 1
ATOM 677 C C . LEU A 1 86 ? -3.999 1.139 -6.291 1.00 98.25 86 LEU A C 1
ATOM 679 O O . LEU A 1 86 ? -4.727 1.511 -5.373 1.00 98.25 86 LEU A O 1
ATOM 683 N N . GLU A 1 87 ? -3.866 -0.152 -6.600 1.00 98.12 87 GLU A N 1
ATOM 684 C CA . GLU A 1 87 ? -4.596 -1.217 -5.896 1.00 98.12 87 GLU A CA 1
ATOM 685 C C . GLU A 1 87 ? -4.300 -1.220 -4.384 1.00 98.12 87 GLU A C 1
ATOM 687 O O . GLU A 1 87 ? -5.184 -1.459 -3.556 1.00 98.12 87 GLU A O 1
ATOM 692 N N . LYS A 1 88 ? -3.051 -0.943 -3.983 1.00 97.44 88 LYS A N 1
ATOM 693 C CA . LYS A 1 88 ? -2.675 -0.854 -2.561 1.00 97.44 88 LYS A CA 1
ATOM 694 C C . LYS A 1 88 ? -3.264 0.378 -1.883 1.00 97.44 88 LYS A C 1
ATOM 696 O O . LYS A 1 88 ? -3.718 0.268 -0.743 1.00 97.44 88 LYS A O 1
ATOM 701 N N . VAL A 1 89 ? -3.312 1.510 -2.582 1.00 96.94 89 VAL A N 1
ATOM 702 C CA . VAL A 1 89 ? -3.983 2.728 -2.108 1.00 96.94 89 VAL A CA 1
ATOM 703 C C . VAL A 1 89 ? -5.472 2.454 -1.874 1.00 96.94 89 VAL A C 1
ATOM 705 O O . VAL A 1 89 ? -5.990 2.766 -0.799 1.00 96.94 89 VAL A O 1
ATOM 708 N N . GLU A 1 90 ? -6.154 1.794 -2.812 1.00 97.62 90 GLU A N 1
ATOM 709 C CA . GLU A 1 90 ? -7.559 1.389 -2.658 1.00 97.62 90 GLU A CA 1
ATOM 710 C C . GLU A 1 90 ? -7.760 0.442 -1.466 1.00 97.62 90 GLU A C 1
ATOM 712 O O . GLU A 1 90 ? -8.664 0.640 -0.649 1.00 97.62 90 GLU A O 1
ATOM 717 N N . GLN A 1 91 ? -6.876 -0.547 -1.297 1.00 95.50 91 GLN A N 1
ATOM 718 C CA . GLN A 1 91 ? -6.894 -1.450 -0.142 1.00 95.50 91 GLN A CA 1
ATOM 719 C C . GLN A 1 91 ? -6.728 -0.695 1.183 1.00 95.50 91 GLN A C 1
ATOM 721 O O . GLN A 1 91 ? -7.452 -0.990 2.141 1.00 95.50 91 GLN A O 1
ATOM 726 N N . ARG A 1 92 ? -5.825 0.295 1.250 1.00 97.00 92 ARG A N 1
ATOM 727 C CA . ARG A 1 92 ? -5.657 1.151 2.433 1.00 97.00 92 ARG A CA 1
ATOM 728 C C . ARG A 1 92 ? -6.920 1.953 2.712 1.00 97.00 92 ARG A C 1
ATOM 730 O O . ARG A 1 92 ? -7.358 1.984 3.861 1.00 97.00 92 ARG A O 1
ATOM 737 N N . HIS A 1 93 ? -7.529 2.564 1.697 1.00 94.19 93 HIS A N 1
ATOM 738 C CA . HIS A 1 93 ? -8.776 3.312 1.866 1.00 94.19 93 HIS A CA 1
ATOM 739 C C . HIS A 1 93 ? -9.919 2.417 2.359 1.00 94.19 93 HIS A C 1
ATOM 741 O O . HIS A 1 93 ? -10.600 2.766 3.324 1.00 94.19 93 HIS A O 1
ATOM 747 N N . ALA A 1 94 ? -10.069 1.219 1.794 1.00 93.81 94 ALA A N 1
ATOM 748 C CA . ALA A 1 94 ? -11.056 0.248 2.256 1.00 93.81 94 ALA A CA 1
ATOM 749 C C . ALA A 1 94 ? -10.783 -0.232 3.695 1.00 93.81 94 ALA A C 1
ATOM 751 O O . ALA A 1 94 ? -11.713 -0.496 4.460 1.00 93.81 94 ALA A O 1
ATOM 752 N N . ALA A 1 95 ? -9.512 -0.366 4.089 1.00 91.12 95 ALA A N 1
ATOM 753 C CA . ALA A 1 95 ? -9.133 -0.707 5.458 1.00 91.12 95 ALA A CA 1
ATOM 754 C C . ALA A 1 95 ? -9.388 0.447 6.443 1.00 91.12 95 ALA A C 1
ATOM 756 O O . ALA A 1 95 ? -9.870 0.189 7.544 1.00 91.12 95 ALA A O 1
ATOM 757 N N . ALA A 1 96 ? -9.121 1.695 6.043 1.00 90.94 96 ALA A N 1
ATOM 758 C CA . ALA A 1 96 ? -9.403 2.889 6.838 1.00 90.94 96 ALA A CA 1
ATOM 759 C C . ALA A 1 96 ? -10.903 3.014 7.117 1.00 90.94 96 ALA A C 1
ATOM 761 O O . ALA A 1 96 ? -11.310 3.062 8.271 1.00 90.94 96 ALA A O 1
ATOM 762 N N . PHE A 1 97 ? -11.722 2.924 6.067 1.00 87.88 97 PHE A N 1
ATOM 763 C CA . PHE A 1 97 ? -13.175 2.978 6.187 1.00 87.88 97 PHE A CA 1
ATOM 764 C C . PHE A 1 97 ? -13.718 1.898 7.134 1.00 87.88 97 PHE A C 1
ATOM 766 O O . PHE A 1 97 ? -14.517 2.182 8.019 1.00 87.88 97 PHE A O 1
ATOM 773 N N . ARG A 1 98 ? -13.235 0.653 7.014 1.00 85.25 98 ARG A N 1
ATOM 774 C CA . ARG A 1 98 ? -13.635 -0.433 7.925 1.00 85.25 98 ARG A CA 1
ATOM 775 C C . ARG A 1 98 ? -13.193 -0.214 9.368 1.00 85.25 98 ARG A C 1
ATOM 777 O O . ARG A 1 98 ? -13.898 -0.651 10.268 1.00 85.25 98 ARG A O 1
ATOM 784 N N . ARG A 1 99 ? -12.032 0.403 9.592 1.00 83.81 99 ARG A N 1
ATOM 785 C CA . ARG A 1 99 ? -11.549 0.749 10.935 1.00 83.81 99 ARG A CA 1
ATOM 786 C C . ARG A 1 99 ? -12.419 1.832 11.566 1.00 83.81 99 ARG A C 1
ATOM 788 O O . ARG A 1 99 ? -12.726 1.714 12.743 1.00 83.81 99 ARG A O 1
ATOM 795 N N . ASP A 1 100 ? -12.816 2.832 10.789 1.00 81.06 100 ASP A N 1
ATOM 796 C CA . ASP A 1 100 ? -13.605 3.969 11.273 1.00 81.06 100 ASP A CA 1
ATOM 797 C C . ASP A 1 100 ? -15.087 3.601 11.499 1.00 81.06 100 ASP A C 1
ATOM 799 O O . ASP A 1 100 ? -15.779 4.273 12.256 1.00 81.06 100 ASP A O 1
ATOM 803 N N . LEU A 1 101 ? -15.564 2.519 10.869 1.00 79.06 101 LEU A N 1
ATOM 804 C CA . LEU A 1 101 ? -16.883 1.915 11.107 1.00 79.06 101 LEU A CA 1
ATOM 805 C C . LEU A 1 101 ? -16.929 0.890 12.251 1.00 79.06 101 LEU A C 1
ATOM 807 O O . LEU A 1 101 ? -18.024 0.434 12.595 1.00 79.06 101 LEU A O 1
ATOM 811 N N . CYS A 1 102 ? -15.775 0.437 12.749 1.00 71.38 102 CYS A N 1
ATOM 812 C CA . CYS A 1 102 ? -15.756 -0.428 13.930 1.00 71.38 102 CYS A CA 1
ATOM 813 C C . CYS A 1 102 ? -16.203 0.369 15.144 1.00 71.38 102 CYS A C 1
ATOM 815 O O . CYS A 1 102 ? -16.732 -0.289 16.067 1.00 71.38 102 CYS A O 1
#